Protein AF-A0A2D8PET8-F1 (afdb_monomer_lite)

Structure (mmCIF, N/CA/C/O backbone):
data_AF-A0A2D8PET8-F1
#
_entry.id   AF-A0A2D8PET8-F1
#
loop_
_atom_site.group_PDB
_atom_site.id
_atom_site.type_symbol
_atom_site.label_atom_id
_atom_site.label_alt_id
_atom_site.label_comp_id
_atom_site.label_asym_id
_atom_site.label_entity_id
_atom_site.label_seq_id
_atom_site.pdbx_PDB_ins_code
_atom_site.Cartn_x
_atom_site.Cartn_y
_atom_site.Cartn_z
_atom_site.occupancy
_atom_site.B_iso_or_equiv
_atom_site.auth_seq_id
_atom_site.auth_comp_id
_atom_site.auth_asym_id
_atom_site.auth_atom_id
_atom_site.pdbx_PDB_model_num
ATOM 1 N N . MET A 1 1 ? 14.496 13.086 -25.211 1.00 73.31 1 MET A N 1
ATOM 2 C CA . MET A 1 1 ? 13.339 13.749 -24.560 1.00 73.31 1 MET A CA 1
ATOM 3 C C . MET A 1 1 ? 12.102 12.854 -24.419 1.00 73.31 1 MET A C 1
ATOM 5 O O . MET A 1 1 ? 11.515 12.857 -23.347 1.00 73.31 1 MET A O 1
ATOM 9 N N . ALA A 1 2 ? 11.699 12.075 -25.435 1.00 85.38 2 ALA A N 1
ATOM 10 C CA . ALA A 1 2 ? 10.475 11.254 -25.371 1.00 85.38 2 ALA A CA 1
ATOM 11 C C . ALA A 1 2 ? 10.490 10.172 -24.268 1.00 85.38 2 ALA A C 1
ATOM 13 O O . ALA A 1 2 ? 9.521 10.036 -23.528 1.00 85.38 2 ALA A O 1
ATOM 14 N N . LEU A 1 3 ? 11.613 9.463 -24.104 1.00 82.12 3 LEU A N 1
ATOM 15 C CA . LEU A 1 3 ? 11.761 8.395 -23.107 1.00 82.12 3 LEU A CA 1
ATOM 16 C C . LEU A 1 3 ? 11.624 8.915 -21.665 1.00 82.12 3 LEU A C 1
ATOM 18 O O . LEU A 1 3 ? 10.879 8.343 -20.876 1.00 82.12 3 LEU A O 1
ATOM 22 N N . LEU A 1 4 ? 12.265 10.046 -21.342 1.00 87.00 4 LEU A N 1
ATOM 23 C CA . LEU A 1 4 ? 12.168 10.667 -20.015 1.00 87.00 4 LEU A CA 1
ATOM 24 C C . LEU A 1 4 ? 10.713 11.021 -19.665 1.00 87.00 4 LEU A C 1
ATOM 26 O O . LEU A 1 4 ? 10.255 10.744 -18.561 1.00 87.00 4 LEU A O 1
ATOM 30 N N . ARG A 1 5 ? 9.962 11.582 -20.624 1.00 88.56 5 ARG A N 1
ATOM 31 C CA . ARG A 1 5 ? 8.543 11.919 -20.438 1.00 88.56 5 ARG A CA 1
ATOM 32 C C . ARG A 1 5 ? 7.700 10.680 -20.132 1.00 88.56 5 ARG A C 1
ATOM 34 O O . ARG A 1 5 ? 6.843 10.744 -19.258 1.00 88.56 5 ARG A O 1
ATOM 41 N N . LEU A 1 6 ? 7.944 9.567 -20.825 1.00 88.69 6 LEU A N 1
ATOM 42 C CA . LEU A 1 6 ? 7.235 8.307 -20.581 1.00 88.69 6 LEU A CA 1
ATOM 43 C C . LEU A 1 6 ? 7.555 7.725 -19.200 1.00 88.69 6 LEU A C 1
ATOM 45 O O . LEU A 1 6 ? 6.635 7.304 -18.508 1.00 88.69 6 LEU A O 1
ATOM 49 N N . ILE A 1 7 ? 8.822 7.763 -18.769 1.00 87.69 7 ILE A N 1
ATOM 50 C CA . ILE A 1 7 ? 9.218 7.327 -17.419 1.00 87.69 7 ILE A CA 1
ATOM 51 C C . ILE A 1 7 ? 8.495 8.151 -16.354 1.00 87.69 7 ILE A C 1
ATOM 53 O O . ILE A 1 7 ? 7.936 7.583 -15.419 1.00 87.69 7 ILE A O 1
ATOM 57 N N . VAL A 1 8 ? 8.469 9.480 -16.502 1.00 90.38 8 VAL A N 1
ATOM 58 C CA . VAL A 1 8 ? 7.774 10.362 -15.553 1.00 90.38 8 VAL A CA 1
ATOM 59 C C . VAL A 1 8 ? 6.278 10.049 -15.523 1.00 90.38 8 VAL A C 1
ATOM 61 O O . VAL A 1 8 ? 5.712 9.910 -14.443 1.00 90.38 8 VAL A O 1
ATOM 64 N N . LEU A 1 9 ? 5.636 9.878 -16.682 1.00 91.50 9 LEU A N 1
ATOM 65 C CA . LEU A 1 9 ? 4.218 9.513 -16.749 1.00 91.50 9 LEU A CA 1
ATOM 66 C C . LEU A 1 9 ? 3.933 8.161 -16.083 1.00 91.50 9 LEU A C 1
ATOM 68 O O . LEU A 1 9 ? 2.980 8.056 -15.314 1.00 91.50 9 LEU A O 1
ATOM 72 N N . LEU A 1 10 ? 4.768 7.148 -16.328 1.00 90.94 10 LEU A N 1
ATOM 73 C CA . LEU A 1 10 ? 4.639 5.837 -15.696 1.00 90.94 10 LEU A CA 1
ATOM 74 C C . LEU A 1 10 ? 4.801 5.937 -14.177 1.00 90.94 10 LEU A C 1
ATOM 76 O O . LEU A 1 10 ? 3.990 5.395 -13.434 1.00 90.94 10 LEU A O 1
ATOM 80 N N . PHE A 1 11 ? 5.808 6.671 -13.708 1.00 90.88 11 PHE A N 1
ATOM 81 C CA . PHE A 1 11 ? 6.043 6.878 -12.284 1.00 90.88 11 PHE A CA 1
ATOM 82 C C . PHE A 1 11 ? 4.864 7.580 -11.594 1.00 90.88 11 PHE A C 1
ATOM 84 O O . PHE A 1 11 ? 4.462 7.187 -10.495 1.00 90.88 11 PHE A O 1
ATOM 91 N N . LEU A 1 12 ? 4.277 8.590 -12.244 1.00 94.75 12 LEU A N 1
ATOM 92 C CA . LEU A 1 12 ? 3.088 9.277 -11.740 1.00 94.75 12 LEU A CA 1
ATOM 93 C C . LEU A 1 12 ? 1.884 8.335 -11.678 1.00 94.75 12 LEU A C 1
ATOM 95 O O . LEU A 1 12 ? 1.203 8.292 -10.656 1.00 94.75 12 LEU A O 1
ATOM 99 N N . LEU A 1 13 ? 1.658 7.537 -12.725 1.00 93.62 13 LEU A N 1
ATOM 100 C CA . LEU A 1 13 ? 0.582 6.548 -12.748 1.00 93.62 13 LEU A CA 1
ATOM 101 C C . LEU A 1 13 ? 0.745 5.520 -11.619 1.00 93.62 13 LEU A C 1
ATOM 103 O O . LEU A 1 13 ? -0.194 5.293 -10.856 1.00 93.62 13 LEU A O 1
ATOM 107 N N . CYS A 1 14 ? 1.945 4.957 -11.456 1.00 93.25 14 CYS A N 1
ATOM 108 C CA . CYS A 1 14 ? 2.248 4.039 -10.359 1.00 93.25 14 CYS A CA 1
ATOM 109 C C . CYS A 1 14 ? 2.037 4.694 -8.994 1.00 93.25 14 CYS A C 1
ATOM 111 O O . CYS A 1 14 ? 1.551 4.038 -8.081 1.00 93.25 14 CYS A O 1
ATOM 113 N N . SER A 1 15 ? 2.344 5.986 -8.857 1.00 92.88 15 SER A N 1
ATOM 114 C CA . SER A 1 15 ? 2.134 6.715 -7.605 1.00 92.88 15 SER A CA 1
ATOM 115 C C . SER A 1 15 ? 0.664 6.884 -7.258 1.00 92.88 15 SER A C 1
ATOM 117 O O . SER A 1 15 ? 0.288 6.673 -6.108 1.00 92.88 15 SER A O 1
ATOM 119 N N . VAL A 1 16 ? -0.186 7.187 -8.240 1.00 95.81 16 VAL A N 1
ATOM 120 C CA . VAL A 1 16 ? -1.638 7.241 -8.022 1.00 95.81 16 VAL A CA 1
ATOM 121 C C . VAL A 1 16 ? -2.162 5.877 -7.571 1.00 95.81 16 VAL A C 1
ATOM 123 O O . VAL A 1 16 ? -2.885 5.794 -6.579 1.00 95.81 16 VAL A O 1
ATOM 126 N N . VAL A 1 17 ? -1.751 4.801 -8.248 1.00 95.06 17 VAL A N 1
ATOM 127 C CA . VAL A 1 17 ? -2.148 3.431 -7.888 1.00 95.06 17 VAL A CA 1
ATOM 128 C C . VAL A 1 17 ? -1.641 3.057 -6.494 1.00 95.06 17 VAL A C 1
ATOM 130 O O . VAL A 1 17 ? -2.409 2.556 -5.677 1.00 95.06 17 VAL A O 1
ATOM 133 N N . TYR A 1 18 ? -0.374 3.339 -6.191 1.00 94.44 18 TYR A N 1
ATOM 134 C CA . TYR A 1 18 ? 0.225 3.070 -4.888 1.00 94.44 18 TYR A CA 1
ATOM 135 C C . TYR A 1 18 ? -0.539 3.766 -3.763 1.00 94.44 18 TYR A C 1
ATOM 137 O O . TYR A 1 18 ? -0.897 3.118 -2.781 1.00 94.44 18 TYR A O 1
ATOM 145 N N . LEU A 1 19 ? -0.838 5.060 -3.915 1.00 93.69 19 LEU A N 1
ATOM 146 C CA . LEU A 1 19 ? -1.584 5.822 -2.915 1.00 93.69 19 LEU A CA 1
ATOM 147 C C . LEU A 1 19 ? -2.995 5.260 -2.714 1.00 93.69 19 LEU A C 1
ATOM 149 O O . LEU A 1 19 ? -3.411 5.063 -1.573 1.00 93.69 19 LEU A O 1
ATOM 153 N N . ALA A 1 20 ? -3.700 4.938 -3.802 1.00 95.06 20 ALA A N 1
ATOM 154 C CA . ALA A 1 20 ? -5.036 4.353 -3.735 1.00 95.06 20 ALA A CA 1
ATOM 155 C C . ALA A 1 20 ? -5.038 3.014 -2.980 1.00 95.06 20 ALA A C 1
ATOM 157 O O . ALA A 1 20 ? -5.844 2.810 -2.069 1.00 95.06 20 ALA A O 1
ATOM 158 N N . VAL A 1 21 ? -4.101 2.117 -3.304 1.00 94.12 21 VAL A N 1
ATOM 159 C CA . VAL A 1 21 ? -3.991 0.809 -2.645 1.00 94.12 21 VAL A CA 1
ATOM 160 C C . VAL A 1 21 ? -3.538 0.956 -1.191 1.00 94.12 21 VAL A C 1
ATOM 162 O O . VAL A 1 21 ? -4.072 0.275 -0.316 1.00 94.12 21 VAL A O 1
ATOM 165 N N . ALA A 1 22 ? -2.594 1.854 -0.900 1.00 90.56 22 ALA A N 1
ATOM 166 C CA . ALA A 1 22 ? -2.122 2.104 0.458 1.00 90.56 22 ALA A CA 1
ATOM 167 C C . ALA A 1 22 ? -3.251 2.606 1.368 1.00 90.56 22 ALA A C 1
ATOM 169 O O . ALA A 1 22 ? -3.421 2.097 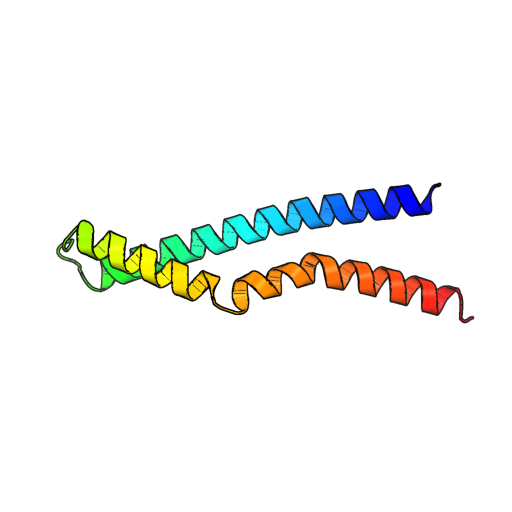2.480 1.00 90.56 22 ALA A O 1
ATOM 170 N N . TRP A 1 23 ? -4.056 3.558 0.888 1.00 93.12 23 TRP A N 1
ATOM 171 C CA . TRP A 1 23 ? -5.225 4.049 1.614 1.00 93.12 23 TRP A CA 1
ATOM 172 C C . TRP A 1 23 ? -6.285 2.968 1.800 1.00 93.12 23 TRP A C 1
ATOM 174 O O . TRP A 1 23 ? -6.732 2.756 2.928 1.00 93.12 23 TRP A O 1
ATOM 184 N N . TYR A 1 24 ? -6.633 2.241 0.737 1.00 93.06 24 TYR A N 1
ATOM 185 C CA . TYR A 1 24 ? -7.605 1.153 0.814 1.00 93.06 24 TYR A CA 1
ATOM 186 C C . TYR A 1 24 ? -7.176 0.072 1.815 1.00 93.06 24 TYR A C 1
ATOM 188 O O . TYR A 1 24 ? -7.943 -0.299 2.702 1.00 93.06 24 TYR A O 1
ATOM 196 N N . SER A 1 25 ? -5.922 -0.383 1.742 1.00 90.94 25 SER A N 1
ATOM 197 C CA . SER A 1 25 ? -5.387 -1.411 2.642 1.00 90.94 25 SER A CA 1
ATOM 198 C C . SER A 1 25 ? -5.449 -0.980 4.109 1.00 90.94 25 SER A C 1
ATOM 200 O O . SER A 1 25 ? -5.847 -1.760 4.976 1.00 90.94 25 SER A O 1
ATOM 202 N N . ARG A 1 26 ? -5.100 0.282 4.397 1.00 92.31 26 ARG A N 1
ATOM 203 C CA . ARG A 1 26 ? -5.160 0.836 5.755 1.00 92.31 26 ARG A CA 1
ATOM 204 C C . ARG A 1 26 ? -6.597 0.924 6.269 1.00 92.31 26 ARG A C 1
ATOM 206 O O . ARG A 1 26 ? -6.846 0.557 7.413 1.00 92.31 26 ARG A O 1
ATOM 213 N N . SER A 1 27 ? -7.529 1.363 5.424 1.00 92.75 27 SER A N 1
ATOM 214 C CA . SER A 1 27 ? -8.951 1.463 5.764 1.00 92.75 27 SER A CA 1
ATOM 215 C C . SER A 1 27 ? -9.552 0.093 6.085 1.00 92.75 27 SER A C 1
ATOM 217 O O . SER A 1 27 ? -10.136 -0.077 7.152 1.00 92.75 27 SER A O 1
ATOM 219 N N . VAL A 1 28 ? -9.317 -0.910 5.235 1.00 93.44 28 VAL A N 1
ATOM 220 C CA . VAL A 1 28 ? -9.812 -2.276 5.464 1.00 93.44 28 VAL A CA 1
ATOM 221 C C . VAL A 1 28 ? -9.205 -2.888 6.726 1.00 93.44 28 VAL A C 1
ATOM 223 O O . VAL A 1 28 ? -9.883 -3.619 7.446 1.00 93.44 28 VAL A O 1
ATOM 226 N N . ARG A 1 29 ? -7.923 -2.624 7.020 1.00 93.25 29 ARG A N 1
ATOM 227 C CA . ARG A 1 29 ? -7.305 -3.132 8.253 1.00 93.25 29 ARG A CA 1
ATOM 228 C C . ARG A 1 29 ? -7.940 -2.512 9.495 1.00 93.25 29 ARG A C 1
ATOM 230 O O . ARG A 1 29 ? -8.205 -3.253 10.435 1.00 93.25 29 ARG A O 1
ATOM 237 N N . HIS A 1 30 ? -8.198 -1.208 9.473 1.00 93.50 30 HIS A N 1
ATOM 238 C CA . HIS A 1 30 ? -8.881 -0.521 10.565 1.00 93.50 30 HIS A CA 1
ATOM 239 C C . HIS A 1 30 ? -10.278 -1.104 10.794 1.00 93.50 30 HIS A C 1
ATOM 241 O O . HIS A 1 30 ? -10.583 -1.538 11.897 1.00 93.50 30 HIS A O 1
ATOM 247 N N . GLU A 1 31 ? -11.079 -1.229 9.734 1.00 93.25 31 GLU A N 1
ATOM 248 C CA . GLU A 1 31 ? -12.433 -1.788 9.813 1.00 93.25 31 GLU A CA 1
ATOM 249 C C . GLU A 1 31 ? -12.439 -3.229 10.353 1.00 93.25 31 GLU A C 1
ATOM 251 O O . GLU A 1 31 ? -13.315 -3.607 11.126 1.00 93.25 31 GLU A O 1
ATOM 256 N N . LYS A 1 32 ? -11.449 -4.050 9.978 1.00 93.25 32 LYS A N 1
ATOM 257 C CA . LYS A 1 32 ? -11.315 -5.409 10.522 1.00 93.25 32 LYS A CA 1
ATOM 258 C C . LYS A 1 32 ? -11.052 -5.410 12.025 1.00 93.25 32 LYS A C 1
ATOM 260 O O . LYS A 1 32 ? -11.658 -6.220 12.708 1.00 93.25 32 LYS A O 1
ATOM 265 N N . LEU A 1 33 ? -10.187 -4.521 12.518 1.00 93.94 33 LEU A N 1
ATOM 266 C CA . LEU A 1 33 ? -9.900 -4.404 13.954 1.00 93.94 33 LEU A CA 1
ATOM 267 C C . LEU A 1 33 ? -11.129 -3.924 14.731 1.00 93.94 33 LEU A C 1
ATOM 269 O O . LEU A 1 33 ? -11.378 -4.390 15.835 1.00 93.94 33 LEU A O 1
ATOM 273 N N . GLU A 1 34 ? -11.917 -3.025 14.144 1.00 92.56 34 GLU A N 1
ATOM 274 C CA . GLU A 1 34 ? -13.183 -2.585 14.733 1.00 92.56 34 GLU A CA 1
ATOM 275 C C . GLU A 1 34 ? -14.187 -3.732 14.836 1.00 92.56 34 GLU A C 1
ATOM 277 O O . GLU A 1 34 ? -14.734 -3.964 15.906 1.00 92.56 34 GLU A O 1
ATOM 282 N N . LYS A 1 35 ? -14.370 -4.498 13.755 1.00 93.44 35 LYS A N 1
ATOM 283 C CA . LYS A 1 35 ? -15.260 -5.668 13.751 1.00 93.44 35 LYS A CA 1
ATOM 284 C C . LYS A 1 35 ? -14.801 -6.768 14.704 1.00 93.44 35 LYS A C 1
ATOM 286 O O . LYS A 1 35 ? -15.642 -7.428 15.297 1.00 93.44 35 LYS A O 1
ATOM 291 N N . GLU A 1 36 ? -13.494 -6.986 14.812 1.00 93.69 36 GLU A N 1
ATOM 292 C CA . GLU A 1 36 ? -12.899 -7.954 15.739 1.00 93.69 36 GLU A CA 1
ATOM 293 C C . GLU A 1 36 ? -13.175 -7.543 17.189 1.00 93.69 36 GLU A C 1
ATOM 295 O O . GLU A 1 36 ? -13.696 -8.340 17.962 1.00 93.69 36 GLU A O 1
ATOM 300 N N . TRP A 1 37 ? -12.967 -6.265 17.520 1.00 91.38 37 TRP A N 1
ATOM 301 C CA . TRP A 1 37 ? -13.315 -5.733 18.835 1.00 91.38 37 TRP A CA 1
ATOM 302 C C . TRP A 1 37 ? -14.809 -5.868 19.153 1.00 91.38 37 TRP A C 1
ATOM 304 O O . TRP A 1 37 ? -15.165 -6.339 20.232 1.00 91.38 37 TRP A O 1
ATOM 314 N N . ASP A 1 38 ? -15.675 -5.459 18.222 1.00 91.06 38 ASP A N 1
ATOM 315 C CA . ASP A 1 38 ? -17.128 -5.480 18.408 1.00 91.06 38 ASP A CA 1
ATOM 316 C C . ASP A 1 38 ? -17.670 -6.923 18.517 1.00 91.06 38 ASP A C 1
ATOM 318 O O . ASP A 1 38 ? -18.681 -7.156 19.178 1.00 91.06 38 ASP A O 1
ATOM 322 N N . ALA A 1 39 ? -16.999 -7.903 17.897 1.00 92.25 39 ALA A N 1
ATOM 323 C CA . ALA A 1 39 ? -17.332 -9.322 18.025 1.00 92.25 39 ALA A CA 1
ATOM 324 C C . ALA A 1 39 ? -16.929 -9.903 19.390 1.00 92.25 39 ALA A C 1
ATOM 326 O O . ALA A 1 39 ? -17.684 -10.694 19.957 1.00 92.25 39 ALA A O 1
ATOM 327 N N . ASP A 1 40 ? -15.773 -9.497 19.920 1.00 90.38 40 ASP A N 1
ATOM 328 C CA . ASP A 1 40 ? -15.274 -9.958 21.220 1.00 90.38 40 ASP A CA 1
ATOM 329 C C . ASP A 1 40 ? -15.970 -9.261 22.406 1.00 90.38 40 ASP A C 1
ATOM 331 O O . ASP A 1 40 ? -16.055 -9.834 23.492 1.00 90.38 40 ASP A O 1
ATOM 335 N N . HIS A 1 41 ? -16.510 -8.053 22.198 1.00 88.31 41 HIS A N 1
ATOM 336 C CA . HIS A 1 41 ? -17.180 -7.239 23.223 1.00 88.31 41 HIS A CA 1
ATOM 337 C C . HIS A 1 41 ? -18.602 -6.830 22.789 1.00 88.31 41 HIS A C 1
ATOM 339 O O . HIS A 1 41 ? -18.858 -5.649 22.521 1.00 88.31 41 HIS A O 1
ATOM 345 N N . PRO A 1 42 ? -19.558 -7.778 22.723 1.00 81.75 42 PRO A N 1
ATOM 346 C CA . PRO A 1 42 ? -20.921 -7.517 22.246 1.00 81.75 42 PRO A CA 1
ATOM 347 C C . PRO A 1 42 ? -21.724 -6.547 23.134 1.00 81.75 42 PRO A C 1
ATOM 349 O O . PRO A 1 42 ? -22.737 -6.001 22.700 1.00 81.75 42 PRO A O 1
ATOM 352 N N . ASP A 1 43 ? -21.284 -6.312 24.368 1.00 85.62 43 ASP A N 1
ATOM 353 C CA . ASP A 1 43 ? -21.828 -5.345 25.326 1.00 85.62 43 ASP A CA 1
ATOM 354 C C . ASP A 1 43 ? -21.247 -3.923 25.169 1.00 85.62 43 ASP A C 1
ATOM 356 O O . ASP A 1 43 ? -21.683 -2.992 25.848 1.00 85.62 43 ASP A O 1
ATOM 360 N N . GLY A 1 44 ? -20.314 -3.723 24.231 1.00 74.00 44 GLY A N 1
ATOM 361 C CA . GLY A 1 44 ? -19.826 -2.410 23.805 1.00 74.00 44 GLY A CA 1
ATOM 362 C C . GLY A 1 44 ? -18.544 -1.926 24.488 1.00 74.00 44 GLY A C 1
ATOM 363 O O . GLY A 1 44 ? -17.983 -0.931 24.026 1.00 74.00 44 GLY A O 1
ATOM 364 N N . GLY A 1 45 ? -18.052 -2.635 25.513 1.00 83.69 45 GLY A N 1
ATOM 365 C CA . GLY A 1 45 ? -16.742 -2.432 26.151 1.00 83.69 45 GLY A CA 1
ATOM 366 C C . GLY A 1 45 ? -16.394 -0.988 26.561 1.00 83.69 45 GLY A C 1
ATOM 367 O O . GLY A 1 45 ? -17.198 -0.054 26.507 1.00 83.69 45 GLY A O 1
ATOM 368 N N . SER A 1 46 ? -15.147 -0.766 26.984 1.00 89.00 46 SER A N 1
ATOM 369 C CA . SER A 1 46 ? -14.631 0.589 27.206 1.00 89.00 46 SER A CA 1
ATOM 370 C C . SER A 1 46 ? -14.154 1.213 25.893 1.00 89.00 46 SER A C 1
ATOM 372 O O . SER A 1 46 ? -13.328 0.645 25.176 1.00 89.00 46 SER A O 1
ATOM 374 N N . LYS A 1 47 ? -14.589 2.449 25.606 1.00 86.94 47 LYS A N 1
ATOM 375 C CA . LYS A 1 47 ? -14.112 3.217 24.437 1.00 86.94 47 LYS A CA 1
ATOM 376 C C . LYS A 1 47 ? -12.593 3.404 24.434 1.00 86.94 47 LYS A C 1
ATOM 378 O O . LYS A 1 47 ? -11.979 3.407 23.369 1.00 86.94 47 LYS A O 1
ATOM 383 N N . THR A 1 48 ? -11.994 3.563 25.613 1.00 90.94 48 THR A N 1
ATOM 384 C CA . THR A 1 48 ? -10.543 3.734 25.757 1.00 90.94 48 THR A CA 1
ATOM 385 C C . THR A 1 48 ? -9.805 2.451 25.389 1.00 90.94 48 THR A C 1
ATOM 387 O O . THR A 1 48 ? -8.808 2.503 24.676 1.00 90.94 48 THR A O 1
ATOM 390 N N . GLU A 1 49 ? -10.318 1.297 25.815 1.00 90.50 49 GLU A N 1
ATOM 391 C CA . GLU A 1 49 ? -9.714 -0.006 25.515 1.00 90.50 49 GLU A CA 1
ATOM 392 C C . GLU A 1 49 ? -9.834 -0.340 24.026 1.00 90.50 49 GLU A C 1
ATOM 394 O O . GLU A 1 49 ? -8.838 -0.725 23.414 1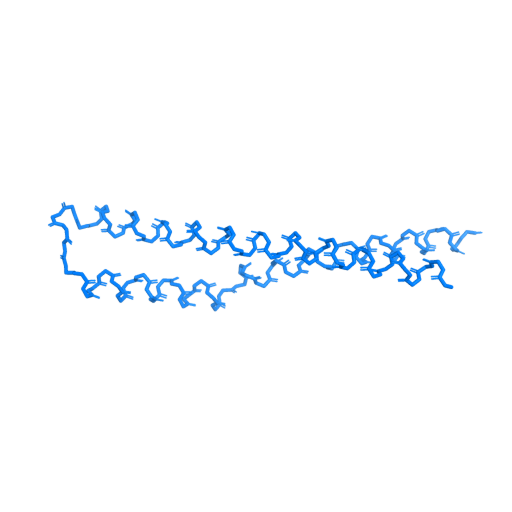.00 90.50 49 GLU A O 1
ATOM 399 N N . ARG A 1 50 ? -10.992 -0.051 23.409 1.00 90.56 50 ARG A N 1
ATOM 400 C CA . ARG A 1 50 ? -11.192 -0.164 21.954 1.00 90.56 50 ARG A CA 1
ATOM 401 C C . ARG A 1 50 ? -10.161 0.648 21.178 1.00 90.56 50 ARG A C 1
ATOM 403 O O . ARG A 1 50 ? -9.545 0.150 20.238 1.00 90.56 50 ARG A O 1
ATOM 410 N N . GLN A 1 51 ? -9.956 1.907 21.568 1.00 92.44 51 GLN A N 1
ATOM 411 C CA . GLN A 1 51 ? -8.994 2.774 20.893 1.00 92.44 51 GLN A CA 1
ATOM 412 C C . GLN A 1 51 ? -7.560 2.255 21.049 1.00 92.44 51 GLN A C 1
ATOM 414 O O . GLN A 1 51 ? -6.800 2.273 20.077 1.00 92.44 51 GLN A O 1
ATOM 419 N N . THR A 1 52 ? -7.192 1.770 22.236 1.00 94.12 52 THR A N 1
ATOM 420 C CA . THR A 1 52 ? -5.875 1.165 22.478 1.00 94.12 52 THR A CA 1
ATOM 421 C C . THR A 1 52 ? -5.680 -0.093 21.632 1.00 94.12 52 THR A C 1
ATOM 423 O O . THR A 1 52 ? -4.644 -0.215 20.979 1.00 94.12 52 THR A O 1
ATOM 426 N N . PHE A 1 53 ? -6.680 -0.978 21.555 1.00 92.88 53 PHE A N 1
ATOM 427 C CA . PHE A 1 53 ? -6.639 -2.190 20.732 1.00 92.88 53 PHE A CA 1
ATOM 428 C C . PHE A 1 53 ? -6.434 -1.873 19.247 1.00 92.88 53 PHE A C 1
ATOM 430 O O . PHE A 1 53 ? -5.512 -2.391 18.616 1.00 92.88 53 PHE A O 1
ATOM 437 N N . ILE A 1 54 ? -7.238 -0.959 18.694 1.00 93.00 54 ILE A N 1
ATOM 438 C CA . ILE A 1 54 ? -7.125 -0.551 17.288 1.00 93.00 54 ILE A CA 1
ATOM 439 C C . ILE A 1 54 ? -5.762 0.092 17.019 1.00 93.00 54 ILE A C 1
ATOM 441 O O 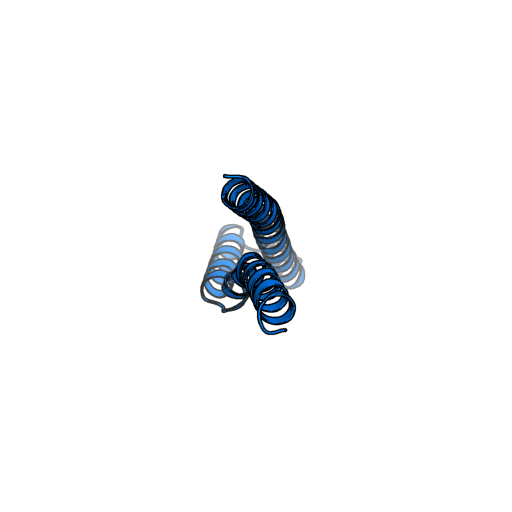. ILE A 1 54 ? -5.123 -0.201 16.007 1.00 93.00 54 ILE A O 1
ATOM 445 N N . THR A 1 55 ? -5.293 0.956 17.922 1.00 93.19 55 THR A N 1
ATOM 446 C CA . THR A 1 55 ? -4.001 1.638 17.770 1.00 93.19 55 THR A CA 1
ATOM 447 C C . THR A 1 55 ? -2.854 0.633 17.764 1.00 93.19 55 THR A C 1
ATOM 449 O O . THR A 1 55 ? -2.015 0.685 16.866 1.00 93.19 55 THR A O 1
ATOM 452 N N . GLN A 1 56 ? -2.852 -0.322 18.697 1.00 94.25 56 GLN A N 1
ATOM 453 C CA . GLN A 1 56 ? -1.835 -1.367 18.754 1.00 94.25 56 GLN A CA 1
ATOM 454 C C . GLN A 1 56 ? -1.882 -2.269 17.513 1.00 94.25 56 GLN A C 1
ATOM 456 O O . GLN A 1 56 ? -0.861 -2.476 16.862 1.00 94.25 56 GLN A O 1
ATOM 461 N N . GLY A 1 57 ? -3.073 -2.706 17.096 1.00 92.94 57 GLY A N 1
ATOM 462 C CA . GLY A 1 57 ? -3.240 -3.516 15.887 1.00 92.94 57 GLY A CA 1
ATOM 463 C C . GLY A 1 57 ? -2.804 -2.801 14.599 1.00 92.94 57 GLY A C 1
ATOM 464 O O . GLY A 1 57 ? -2.388 -3.451 13.632 1.00 92.94 57 GLY A O 1
ATOM 465 N N . MET A 1 58 ? -2.870 -1.466 14.574 1.00 94.25 58 MET A N 1
ATOM 466 C CA . MET A 1 58 ? -2.344 -0.643 13.484 1.00 94.25 58 MET A CA 1
ATOM 467 C C . MET A 1 58 ? -0.821 -0.459 13.543 1.00 94.25 58 MET A C 1
ATOM 469 O O . MET A 1 58 ? -0.198 -0.402 12.481 1.00 94.25 58 MET A O 1
ATOM 473 N N . ILE A 1 59 ? -0.216 -0.398 14.734 1.00 93.38 59 ILE A N 1
ATOM 474 C CA . ILE A 1 59 ? 1.248 -0.400 14.906 1.00 93.38 59 ILE A CA 1
ATOM 475 C C . ILE A 1 59 ? 1.825 -1.710 14.361 1.00 93.38 59 ILE A C 1
ATOM 477 O O . ILE A 1 59 ? 2.683 -1.678 13.480 1.00 93.38 59 ILE A O 1
ATOM 481 N N . ASP A 1 60 ? 1.260 -2.849 14.761 1.00 92.12 60 ASP A N 1
ATOM 482 C CA . ASP A 1 60 ? 1.706 -4.168 14.297 1.00 92.12 60 ASP A CA 1
ATOM 483 C C . ASP A 1 60 ? 1.552 -4.323 12.771 1.00 92.12 60 ASP A C 1
ATOM 485 O O . ASP A 1 60 ? 2.384 -4.929 12.089 1.00 92.1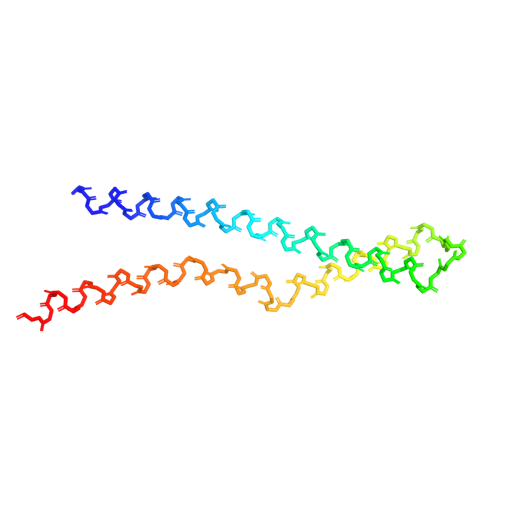2 60 ASP A O 1
ATOM 489 N N . TYR A 1 61 ? 0.487 -3.748 12.196 1.00 89.38 61 TYR A N 1
ATOM 490 C CA . TYR A 1 61 ? 0.304 -3.705 10.744 1.00 89.38 61 TYR A CA 1
ATOM 491 C C . TYR A 1 61 ? 1.395 -2.881 10.048 1.00 89.38 61 TYR A C 1
ATOM 493 O O . TYR A 1 61 ? 1.892 -3.302 8.999 1.00 89.38 61 TYR A O 1
ATOM 501 N N . ASN A 1 62 ? 1.763 -1.730 10.614 1.00 88.44 62 ASN A N 1
ATOM 502 C CA . ASN A 1 62 ? 2.796 -0.858 10.064 1.00 88.44 62 ASN A CA 1
ATOM 503 C C . ASN A 1 62 ? 4.196 -1.487 10.140 1.00 88.44 62 ASN A C 1
ATOM 505 O O . ASN A 1 62 ? 4.972 -1.333 9.195 1.00 88.44 62 ASN A O 1
ATOM 509 N N . ASP A 1 63 ? 4.497 -2.224 11.211 1.00 91.88 63 ASP A N 1
ATOM 510 C CA . ASP A 1 63 ? 5.785 -2.908 11.386 1.00 91.88 63 ASP A CA 1
ATOM 511 C C . ASP A 1 63 ? 5.924 -4.155 10.496 1.00 91.88 63 ASP A C 1
ATOM 513 O O . ASP A 1 63 ? 7.032 -4.605 10.178 1.00 91.88 63 ASP A O 1
ATOM 517 N N . SER A 1 64 ? 4.801 -4.685 10.010 1.00 89.69 64 SER A N 1
ATOM 518 C CA . SER A 1 64 ? 4.763 -5.829 9.107 1.00 89.69 64 SER A CA 1
ATOM 519 C C . SER A 1 64 ? 5.383 -5.547 7.726 1.00 89.69 64 SER A C 1
ATOM 521 O O . SER A 1 64 ? 5.518 -4.420 7.248 1.00 89.69 64 SER A O 1
ATOM 523 N N . ILE A 1 65 ? 5.700 -6.623 7.002 1.00 89.44 65 ILE A N 1
ATOM 524 C CA . ILE A 1 65 ? 6.126 -6.568 5.594 1.00 89.44 65 ILE A CA 1
ATOM 525 C C . ILE A 1 65 ? 4.984 -6.210 4.631 1.00 89.44 65 ILE A C 1
ATOM 527 O O . ILE A 1 65 ? 5.237 -5.843 3.487 1.00 89.44 65 ILE A O 1
ATOM 531 N N . ARG A 1 66 ? 3.724 -6.312 5.073 1.00 87.25 66 ARG A N 1
ATOM 532 C CA . ARG A 1 66 ? 2.527 -6.076 4.247 1.00 87.25 66 ARG A CA 1
ATOM 533 C C . ARG A 1 66 ? 2.505 -4.692 3.584 1.00 87.25 66 ARG A C 1
ATOM 535 O O . ARG A 1 66 ? 2.380 -4.648 2.364 1.00 87.25 66 ARG A O 1
ATOM 542 N N . PRO A 1 67 ? 2.668 -3.569 4.311 1.00 86.06 67 PRO A N 1
ATOM 543 C CA . PRO A 1 67 ? 2.760 -2.258 3.671 1.00 86.06 67 PRO A CA 1
ATOM 544 C C . PRO A 1 67 ? 4.001 -2.130 2.778 1.00 86.06 67 PRO A C 1
ATOM 546 O O . PRO A 1 67 ? 3.941 -1.471 1.745 1.00 86.06 67 PRO A O 1
ATOM 549 N N . LYS A 1 68 ? 5.108 -2.808 3.113 1.00 88.81 68 LYS A N 1
ATOM 550 C CA . LYS A 1 68 ? 6.342 -2.785 2.307 1.00 88.81 68 LYS A CA 1
ATOM 551 C C . LYS A 1 68 ? 6.162 -3.480 0.953 1.00 88.81 68 LYS A C 1
ATOM 553 O O . LYS A 1 68 ? 6.733 -3.028 -0.033 1.00 88.81 68 LYS A O 1
ATOM 558 N N . LEU A 1 69 ? 5.320 -4.513 0.870 1.00 92.62 69 LEU A N 1
ATOM 559 C CA . LEU A 1 69 ? 4.963 -5.185 -0.388 1.00 92.62 69 LEU A CA 1
ATOM 560 C C . LEU A 1 69 ? 4.266 -4.256 -1.390 1.00 92.62 69 LEU A C 1
ATOM 562 O O . LEU A 1 69 ? 4.351 -4.499 -2.590 1.00 92.62 69 LEU A O 1
ATOM 566 N N . LEU A 1 70 ? 3.637 -3.164 -0.946 1.00 91.75 70 LEU A N 1
ATOM 567 C CA . LEU A 1 70 ? 3.046 -2.184 -1.861 1.00 91.75 70 LEU A CA 1
ATOM 568 C C . LEU A 1 70 ? 4.099 -1.478 -2.725 1.00 91.75 70 LEU A C 1
ATOM 570 O O . LEU A 1 70 ? 3.783 -1.056 -3.834 1.00 91.75 70 LEU A O 1
ATOM 574 N N . LEU A 1 71 ? 5.364 -1.415 -2.287 1.00 90.19 71 LEU A N 1
ATOM 575 C CA . LEU A 1 71 ? 6.460 -0.887 -3.110 1.00 90.19 71 LEU A CA 1
ATOM 576 C C . LEU A 1 71 ? 6.667 -1.689 -4.401 1.00 90.19 71 LEU A C 1
ATOM 578 O O . LEU A 1 71 ? 7.200 -1.162 -5.377 1.00 90.19 71 LEU A O 1
ATOM 582 N N . LEU A 1 72 ? 6.191 -2.935 -4.447 1.00 92.19 72 LEU A N 1
ATOM 583 C CA . LEU A 1 72 ? 6.240 -3.780 -5.635 1.00 92.19 72 LEU A CA 1
ATOM 584 C C . LEU A 1 72 ? 5.461 -3.171 -6.819 1.00 92.19 72 LEU A C 1
ATOM 586 O O . LEU A 1 72 ? 5.805 -3.443 -7.967 1.00 92.19 72 LEU A O 1
ATOM 590 N N . ILE A 1 73 ? 4.502 -2.270 -6.551 1.00 92.81 73 ILE A N 1
ATOM 591 C CA . ILE A 1 73 ? 3.791 -1.463 -7.562 1.00 92.81 73 ILE A CA 1
ATOM 592 C C . ILE A 1 73 ? 4.762 -0.597 -8.380 1.00 92.81 73 ILE A C 1
ATOM 594 O O . ILE A 1 73 ? 4.509 -0.336 -9.551 1.00 92.81 73 ILE A O 1
ATOM 598 N N . TYR A 1 74 ? 5.891 -0.182 -7.803 1.00 88.94 74 TYR A N 1
ATOM 599 C CA . TYR A 1 74 ? 6.931 0.560 -8.521 1.00 88.94 74 TYR A CA 1
ATOM 600 C C . TYR A 1 74 ? 7.969 -0.360 -9.159 1.00 88.94 74 TYR A C 1
ATOM 602 O O . TYR A 1 74 ? 8.429 -0.105 -10.273 1.00 88.94 74 TYR A O 1
ATOM 610 N N . VAL A 1 75 ? 8.335 -1.434 -8.459 1.00 91.19 75 VAL A N 1
ATOM 611 C CA . VAL A 1 75 ? 9.402 -2.343 -8.891 1.00 91.19 75 VAL A CA 1
ATOM 612 C C . VAL A 1 75 ? 8.982 -3.148 -10.122 1.00 91.19 75 VAL A C 1
ATOM 614 O O . VAL A 1 75 ? 9.758 -3.244 -11.069 1.00 91.19 75 VAL A O 1
ATOM 617 N N . VAL A 1 76 ? 7.757 -3.685 -10.158 1.00 91.06 76 VAL A N 1
ATOM 618 C CA . VAL A 1 76 ? 7.292 -4.528 -11.275 1.00 91.06 76 VAL A CA 1
ATOM 619 C C . VAL A 1 76 ? 7.283 -3.775 -12.609 1.00 91.06 76 VAL A C 1
ATOM 621 O O . VAL A 1 76 ? 7.874 -4.285 -13.562 1.00 91.06 76 VAL A O 1
ATOM 624 N N . PRO A 1 77 ? 6.704 -2.564 -12.718 1.00 87.38 77 PRO A N 1
ATOM 625 C CA . PRO A 1 77 ? 6.736 -1.812 -13.970 1.00 87.38 77 PRO A CA 1
ATOM 626 C C . PRO A 1 77 ? 8.153 -1.413 -14.392 1.00 87.38 77 PRO A C 1
ATOM 628 O O . PRO A 1 77 ? 8.470 -1.469 -15.578 1.00 87.38 77 PRO A O 1
ATOM 631 N N . ALA A 1 78 ? 9.024 -1.056 -13.443 1.00 88.88 78 ALA A N 1
ATOM 632 C CA . ALA A 1 78 ? 10.415 -0.724 -13.745 1.00 88.88 78 ALA A CA 1
ATOM 633 C C . ALA A 1 78 ? 11.182 -1.931 -14.312 1.00 88.88 78 ALA A C 1
ATOM 635 O O . ALA A 1 78 ? 11.859 -1.808 -15.334 1.00 88.88 78 ALA A O 1
ATOM 636 N N . LEU A 1 79 ? 11.025 -3.109 -13.696 1.00 92.19 79 LEU A N 1
ATOM 637 C CA . LEU A 1 79 ? 11.605 -4.358 -14.194 1.00 92.19 79 LEU A CA 1
ATOM 638 C C . LEU A 1 79 ? 11.044 -4.728 -15.568 1.00 92.19 79 LEU A C 1
ATOM 640 O O . LEU A 1 79 ? 11.813 -5.092 -16.452 1.00 92.19 79 LEU A O 1
ATOM 644 N N . PHE A 1 80 ? 9.732 -4.587 -15.773 1.00 90.12 80 PHE A N 1
ATOM 645 C CA . PHE A 1 80 ? 9.090 -4.858 -17.058 1.00 90.12 80 PHE A CA 1
ATOM 646 C C . PHE A 1 80 ? 9.693 -4.009 -18.184 1.00 90.12 80 PHE A C 1
ATOM 648 O O . PHE A 1 80 ? 10.084 -4.547 -19.218 1.00 90.12 80 PHE A O 1
ATOM 655 N N . VAL A 1 81 ? 9.850 -2.698 -17.963 1.00 89.06 81 VAL A N 1
ATOM 656 C CA . VAL A 1 81 ? 10.509 -1.804 -18.930 1.00 89.06 81 VAL A CA 1
ATOM 657 C C . VAL A 1 81 ? 11.957 -2.235 -19.182 1.00 89.06 81 VAL A C 1
ATOM 659 O O . VAL A 1 81 ? 12.373 -2.306 -20.336 1.00 89.06 81 VAL A O 1
ATOM 662 N N . GLY A 1 82 ? 12.717 -2.564 -18.132 1.00 89.56 82 GLY A N 1
ATOM 663 C CA . GLY A 1 82 ? 14.098 -3.039 -18.265 1.00 89.56 82 GLY A CA 1
ATO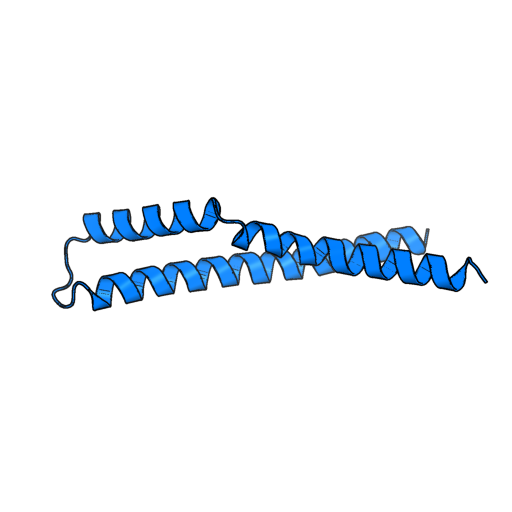M 664 C C . GLY A 1 82 ? 14.218 -4.319 -19.098 1.00 89.56 82 GLY A C 1
ATOM 665 O O . GLY A 1 82 ? 15.068 -4.398 -19.982 1.00 89.56 82 GLY A O 1
ATOM 666 N N . VAL A 1 83 ? 13.328 -5.289 -18.871 1.00 93.69 83 VAL A N 1
ATOM 667 C CA . VAL A 1 83 ? 13.273 -6.547 -19.632 1.00 93.69 83 VAL A CA 1
ATOM 668 C C . VAL A 1 83 ? 12.945 -6.291 -21.102 1.00 93.69 83 VAL A C 1
ATOM 670 O O . VAL A 1 83 ? 13.626 -6.824 -21.976 1.00 93.69 83 VAL A O 1
ATOM 673 N N . VAL A 1 84 ? 11.951 -5.446 -21.395 1.00 90.31 84 VA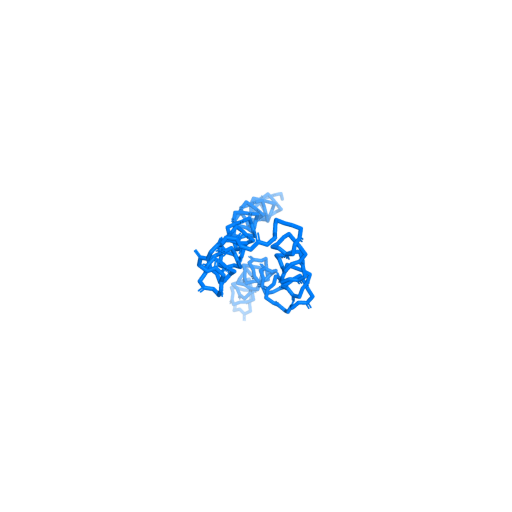L A N 1
ATOM 674 C CA . VAL A 1 84 ? 11.580 -5.096 -22.777 1.00 90.31 84 VAL A CA 1
ATOM 675 C C . VAL A 1 84 ? 12.747 -4.431 -23.511 1.00 90.31 84 VAL A C 1
ATOM 677 O O . VAL A 1 84 ? 13.033 -4.786 -24.656 1.00 90.31 84 VAL A O 1
ATOM 680 N N . LEU A 1 85 ? 13.448 -3.500 -22.855 1.00 89.50 85 LEU A N 1
ATOM 681 C CA . LEU A 1 85 ? 14.625 -2.845 -23.428 1.00 89.50 85 LEU A CA 1
ATOM 682 C C . LEU A 1 85 ? 15.759 -3.836 -23.692 1.00 89.50 85 LEU A C 1
ATOM 684 O O . LEU A 1 85 ? 16.365 -3.778 -24.758 1.00 89.50 85 LEU A O 1
ATOM 688 N N . TYR A 1 86 ? 16.017 -4.752 -22.756 1.00 92.38 86 TYR A N 1
ATOM 689 C CA . TYR A 1 86 ? 17.033 -5.785 -22.925 1.00 92.38 86 TYR A CA 1
ATOM 690 C C . TYR A 1 86 ? 16.723 -6.682 -24.126 1.00 92.38 86 TYR A C 1
ATOM 692 O O . TYR A 1 86 ? 17.559 -6.801 -25.010 1.00 92.38 86 TYR A O 1
ATOM 700 N N . ILE A 1 87 ? 15.512 -7.242 -24.213 1.00 95.56 87 ILE A N 1
ATOM 701 C CA . ILE A 1 87 ? 15.126 -8.145 -25.312 1.00 95.56 87 ILE A CA 1
ATOM 702 C C . ILE A 1 87 ? 15.197 -7.438 -26.671 1.00 95.56 87 ILE A C 1
ATOM 704 O O . ILE A 1 87 ? 15.655 -8.023 -27.644 1.00 95.56 87 ILE A O 1
ATOM 708 N N . THR A 1 88 ? 14.759 -6.179 -26.741 1.00 92.00 88 THR A N 1
ATOM 709 C CA . THR A 1 88 ? 14.720 -5.428 -28.007 1.00 92.00 88 THR A CA 1
ATOM 710 C C . THR A 1 88 ? 16.109 -4.972 -28.466 1.00 92.00 88 THR A C 1
ATOM 712 O O . THR A 1 88 ? 16.305 -4.742 -29.652 1.00 92.00 88 THR A O 1
ATOM 715 N N . ASN A 1 89 ? 17.060 -4.791 -27.543 1.00 88.50 89 ASN A N 1
ATOM 716 C CA . ASN A 1 89 ? 18.411 -4.305 -27.848 1.00 88.50 89 ASN A CA 1
ATOM 717 C C . ASN A 1 89 ? 19.462 -5.425 -27.933 1.00 88.50 89 ASN A C 1
ATOM 719 O O . ASN A 1 89 ? 20.463 -5.263 -28.619 1.00 88.50 89 ASN A O 1
ATOM 723 N N . ALA A 1 90 ? 19.246 -6.547 -27.241 1.00 79.69 90 ALA A N 1
ATOM 724 C CA . ALA A 1 90 ? 20.146 -7.701 -27.234 1.00 79.69 90 ALA A CA 1
ATOM 725 C C . ALA A 1 90 ? 19.975 -8.629 -28.456 1.00 79.69 90 ALA A C 1
ATOM 727 O O . ALA A 1 90 ? 20.555 -9.715 -28.476 1.00 79.69 90 ALA A O 1
ATOM 728 N N . ASN A 1 91 ? 19.193 -8.208 -29.453 1.00 56.50 91 ASN A N 1
ATOM 729 C CA . ASN A 1 91 ? 19.018 -8.850 -30.755 1.00 56.50 91 ASN A CA 1
ATOM 730 C C . ASN A 1 91 ? 19.453 -7.891 -31.862 1.00 56.50 91 ASN A C 1
ATOM 732 O O . ASN A 1 91 ? 20.162 -8.343 -32.784 1.00 56.50 91 ASN A O 1
#

Foldseek 3Di:
DVVVVVVVVLVVVLVVVLVVVLVVVLVVQLVVLLVVVCVVCVVNDDPVVSVVSSVVSSVVVVPDCVNVCSCVSVVVVVVVVVVVVCVVVVD

Secondary structure (DSSP, 8-state):
-HHHHHHHHHHHHHHHHHHHHHHHHHHHHHHHHHHHHHHH-TT---HHHHHHHHHHHHHHHHHSHHHHHTTHHHHHHHHHHHHHHHHHH--

Radius of gyration: 20.36 Å; chains: 1; bounding box: 42×24×58 Å

Sequence (91 aa):
MALLRLIVLLFLLCSVVYLAVAWYSRSVRHEKLEKEWDADHPDGGSKTERQTFITQGMIDYNDSIRPKLLLLIYVVPALFVGVVLYITNAN

pLDDT: mean 90.2, std 5.33, range [56.5, 95.81]